Protein AF-A0A971MR96-F1 (afdb_monomer_lite)

pLDDT: mean 79.86, std 13.14, range [41.84, 95.0]

Foldseek 3Di:
DFPFPDDLVCLVVFWKWFDDPDTDTDTDPDDDPPTFMKTWKWWAAPVGDIWTKIWGAADPPPDGDIWMWTCDPNGTDTPDVVVCVRRTDDIAGQQCVVHPPVDDPVVRVVSNVVRVVRSVVPDD

Sequence (124 aa):
MKLYEITINDIKDKKRWRAVGNEDLELIEEIKQDDFVYHSAVAVTKKGDVYPGILTKSYSDGGEYGDYYVYYQGQWQQLTPKLKSLEIENFYFPDPQQFDFHLSEEEKEENARKFNENIVKINC

Structure (mmCIF, N/CA/C/O backbone):
data_AF-A0A971MR96-F1
#
_entry.id   AF-A0A971MR96-F1
#
loop_
_atom_site.group_PDB
_atom_site.id
_atom_site.type_symbol
_atom_site.label_atom_id
_atom_site.label_alt_id
_atom_site.label_comp_id
_atom_site.label_asym_id
_atom_site.label_entity_id
_atom_site.label_seq_id
_atom_site.pdbx_PDB_ins_code
_atom_site.Cartn_x
_atom_site.Cartn_y
_atom_site.Cartn_z
_atom_site.occupancy
_atom_site.B_iso_or_equiv
_atom_site.auth_seq_id
_atom_site.auth_comp_id
_atom_site.auth_asym_id
_atom_site.auth_atom_id
_atom_site.pdbx_PDB_model_num
ATOM 1 N N . MET A 1 1 ? -8.294 -6.112 -16.067 1.00 75.12 1 MET A N 1
ATOM 2 C CA . MET A 1 1 ? -8.825 -5.811 -14.720 1.00 75.12 1 MET A CA 1
ATOM 3 C C . MET A 1 1 ? -8.884 -4.289 -14.578 1.00 75.12 1 MET A C 1
ATOM 5 O O . MET A 1 1 ? -8.216 -3.576 -15.314 1.00 75.12 1 MET A O 1
ATOM 9 N N . LYS A 1 2 ? -9.734 -3.740 -13.729 1.00 82.94 2 LYS A N 1
ATOM 10 C CA . LYS A 1 2 ? -9.806 -2.303 -13.438 1.00 82.94 2 LYS A CA 1
ATOM 11 C C . LYS A 1 2 ? -9.412 -2.086 -11.984 1.00 82.94 2 LYS A C 1
ATOM 13 O O . LYS A 1 2 ? -9.551 -3.005 -11.181 1.00 82.94 2 LYS A O 1
ATOM 18 N N . LEU A 1 3 ? -8.968 -0.884 -11.618 1.00 81.06 3 LEU A N 1
ATOM 19 C CA . LEU A 1 3 ? -8.632 -0.573 -10.219 1.00 81.06 3 LEU A CA 1
ATOM 20 C C . LEU A 1 3 ? -9.767 -0.949 -9.247 1.00 81.06 3 LEU A C 1
ATOM 22 O O . LEU A 1 3 ? -9.518 -1.549 -8.205 1.00 81.06 3 LEU A O 1
ATOM 26 N N . TYR A 1 4 ? -11.020 -0.665 -9.619 1.00 83.25 4 TYR A N 1
ATOM 27 C CA . TYR A 1 4 ? -12.196 -0.984 -8.803 1.00 83.25 4 TYR A CA 1
ATOM 28 C C . TYR A 1 4 ? -12.476 -2.488 -8.648 1.00 83.25 4 TYR A C 1
ATOM 30 O O . TYR A 1 4 ? -13.282 -2.868 -7.802 1.00 83.25 4 TYR A O 1
ATOM 38 N N . GLU A 1 5 ? -11.835 -3.340 -9.449 1.00 86.31 5 GLU A N 1
ATOM 39 C CA . GLU A 1 5 ? -11.948 -4.799 -9.365 1.00 86.31 5 GLU A CA 1
ATOM 40 C C . GLU A 1 5 ? -10.898 -5.409 -8.427 1.00 86.31 5 GLU A C 1
ATOM 42 O O . GLU A 1 5 ? -10.990 -6.595 -8.114 1.00 86.31 5 GLU A O 1
ATOM 47 N N . ILE A 1 6 ? -9.914 -4.627 -7.961 1.00 87.69 6 ILE A N 1
ATOM 48 C CA . ILE A 1 6 ? -8.928 -5.109 -6.992 1.00 87.69 6 ILE A CA 1
ATOM 49 C C . ILE A 1 6 ? -9.604 -5.322 -5.646 1.00 87.69 6 ILE A C 1
ATOM 51 O O . ILE A 1 6 ? -10.184 -4.406 -5.053 1.00 87.69 6 ILE A O 1
ATOM 55 N N . T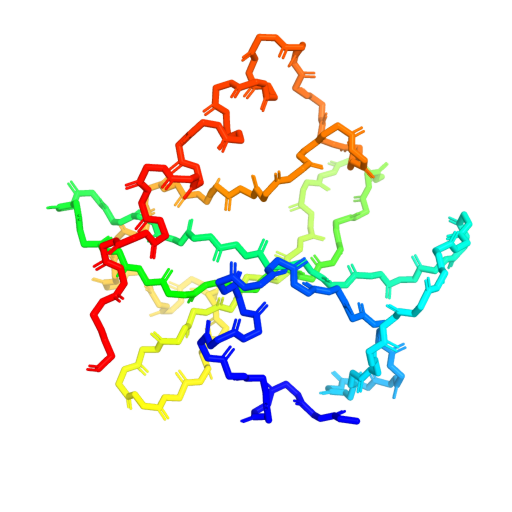HR A 1 7 ? -9.484 -6.547 -5.149 1.00 89.88 7 THR A N 1
ATOM 56 C CA . THR A 1 7 ? -10.056 -6.974 -3.881 1.00 89.88 7 THR A CA 1
ATOM 57 C C . THR A 1 7 ? -9.048 -6.849 -2.746 1.00 89.88 7 THR A C 1
ATOM 59 O O . THR A 1 7 ? -7.833 -6.841 -2.937 1.00 89.88 7 THR A O 1
ATOM 62 N N . ILE A 1 8 ? -9.557 -6.836 -1.515 1.00 88.31 8 ILE A N 1
ATOM 63 C CA . ILE A 1 8 ? -8.714 -6.873 -0.315 1.00 88.31 8 ILE A CA 1
ATOM 64 C C . ILE A 1 8 ? -7.873 -8.159 -0.264 1.00 88.31 8 ILE A C 1
ATOM 66 O O . ILE A 1 8 ? -6.737 -8.126 0.204 1.00 88.31 8 ILE A O 1
ATOM 70 N N . ASN A 1 9 ? -8.399 -9.286 -0.756 1.00 90.81 9 ASN A N 1
ATOM 71 C CA . ASN A 1 9 ? -7.641 -10.537 -0.797 1.00 90.81 9 ASN A CA 1
ATOM 72 C C . ASN A 1 9 ? -6.444 -10.430 -1.733 1.00 90.81 9 ASN A C 1
ATOM 74 O O . ASN A 1 9 ? -5.379 -10.923 -1.392 1.00 90.81 9 ASN A O 1
ATOM 78 N N . ASP A 1 10 ? -6.570 -9.710 -2.846 1.00 91.06 10 ASP A N 1
ATOM 79 C CA . ASP A 1 10 ? -5.427 -9.491 -3.723 1.00 91.06 10 ASP A CA 1
ATOM 80 C C . ASP A 1 10 ? -4.301 -8.706 -3.026 1.00 91.06 10 ASP A C 1
ATOM 82 O O . ASP A 1 10 ? -3.124 -8.999 -3.240 1.00 91.06 10 ASP A O 1
ATOM 86 N N . ILE A 1 11 ? -4.655 -7.766 -2.140 1.00 90.31 11 ILE A N 1
ATOM 87 C CA . ILE A 1 11 ? -3.697 -7.049 -1.282 1.00 90.31 11 ILE A CA 1
ATOM 88 C C . ILE A 1 11 ? -3.054 -8.008 -0.270 1.00 90.31 11 ILE A C 1
ATOM 90 O O . ILE A 1 11 ? -1.830 -8.012 -0.122 1.00 90.31 11 ILE A O 1
ATOM 94 N N . LYS A 1 12 ? -3.858 -8.852 0.399 1.00 89.56 12 LYS A N 1
ATOM 95 C CA . LYS A 1 12 ? -3.392 -9.883 1.355 1.00 89.56 12 LYS A CA 1
ATOM 96 C C . LYS A 1 12 ? -2.449 -10.895 0.704 1.00 89.56 12 LYS A C 1
ATOM 98 O O . LYS A 1 12 ? -1.436 -11.253 1.304 1.00 89.56 12 LYS A O 1
ATOM 103 N N . ASP A 1 13 ? -2.731 -11.255 -0.540 1.00 89.81 13 ASP A N 1
ATOM 104 C CA . ASP A 1 13 ? -1.930 -12.151 -1.374 1.00 89.81 13 ASP A CA 1
ATOM 105 C C . ASP A 1 13 ? -0.721 -11.449 -2.013 1.00 89.81 13 ASP A C 1
ATOM 107 O O . ASP A 1 13 ? 0.058 -12.086 -2.723 1.00 89.81 13 ASP A O 1
ATOM 111 N N . LYS A 1 14 ? -0.534 -10.145 -1.758 1.00 88.62 14 LYS A N 1
ATOM 112 C CA . LYS A 1 14 ? 0.589 -9.339 -2.259 1.00 88.62 14 LYS A CA 1
ATOM 113 C C . LYS A 1 14 ? 0.664 -9.325 -3.790 1.00 88.62 14 LYS A C 1
ATOM 115 O O . LYS A 1 14 ? 1.759 -9.281 -4.359 1.00 88.62 14 LYS A O 1
ATOM 120 N N . LYS A 1 15 ? -0.492 -9.361 -4.464 1.00 87.62 15 LYS A N 1
ATOM 121 C CA . LYS A 1 15 ? -0.558 -9.340 -5.929 1.00 87.62 15 LYS A CA 1
ATOM 122 C C . LYS A 1 15 ? -0.003 -8.028 -6.483 1.00 87.62 15 LYS A C 1
ATOM 124 O O . LYS A 1 15 ? 0.088 -7.005 -5.793 1.00 87.62 15 LYS A O 1
ATOM 129 N N . ARG A 1 16 ? 0.420 -8.102 -7.743 1.00 85.06 16 ARG A N 1
ATOM 130 C CA . ARG A 1 16 ? 1.019 -7.007 -8.508 1.00 85.06 16 ARG A CA 1
ATOM 131 C C . ARG A 1 16 ? 0.280 -6.853 -9.820 1.00 85.06 16 ARG A C 1
ATOM 133 O O . ARG A 1 16 ? -0.161 -7.846 -10.403 1.00 85.06 16 ARG A O 1
ATOM 140 N N . TRP A 1 17 ? 0.190 -5.617 -10.291 1.00 86.12 17 TRP A N 1
ATOM 141 C CA . TRP A 1 17 ? -0.568 -5.300 -11.494 1.00 86.12 17 TRP A CA 1
ATOM 142 C C . TRP A 1 17 ? 0.177 -4.349 -12.407 1.00 86.12 17 TRP A C 1
ATOM 144 O O . TRP A 1 17 ? 0.950 -3.522 -11.941 1.00 86.12 17 TRP A O 1
ATOM 154 N N . ARG A 1 18 ? -0.076 -4.434 -13.707 1.00 81.94 18 ARG A N 1
ATOM 155 C CA . ARG A 1 18 ? 0.485 -3.542 -14.728 1.00 81.94 18 ARG A CA 1
ATOM 156 C C . ARG A 1 18 ? -0.589 -2.572 -15.201 1.00 81.94 18 ARG A C 1
ATOM 158 O O . ARG A 1 18 ? -1.693 -3.043 -15.460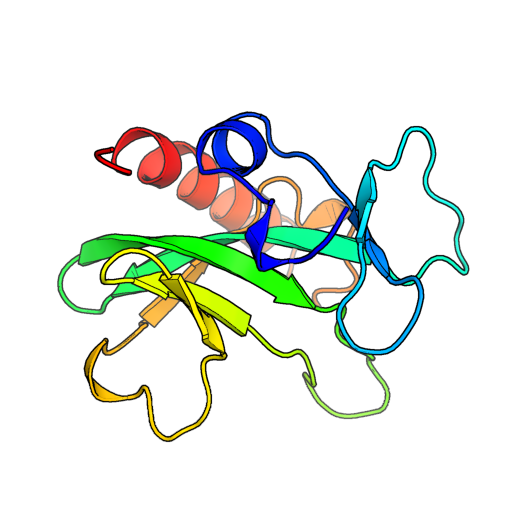 1.00 81.94 18 ARG A O 1
ATOM 165 N N . ALA A 1 19 ? -0.290 -1.279 -15.363 1.00 76.12 19 ALA A N 1
ATOM 166 C CA . ALA A 1 19 ? -1.242 -0.389 -16.046 1.00 76.12 19 ALA A CA 1
ATOM 167 C C . ALA A 1 19 ? -1.362 -0.704 -17.527 1.00 76.12 19 ALA A C 1
ATOM 169 O O . ALA A 1 19 ? -0.364 -0.937 -18.209 1.00 76.12 19 ALA A O 1
ATOM 170 N N . VAL A 1 20 ? -2.589 -0.586 -18.026 1.00 74.50 20 VAL A N 1
ATOM 171 C CA . VAL A 1 20 ? -2.923 -0.685 -19.444 1.00 74.50 20 VAL A CA 1
ATOM 172 C C . VAL A 1 20 ? -3.853 0.477 -19.833 1.00 74.50 20 VAL A C 1
ATOM 174 O O . VAL A 1 20 ? -5.028 0.294 -20.117 1.00 74.50 20 VAL A O 1
ATOM 177 N N . GLY A 1 21 ? -3.347 1.714 -19.820 1.00 68.62 21 GLY A N 1
ATOM 178 C CA . GLY A 1 21 ? -4.149 2.931 -20.047 1.00 68.62 21 GLY A CA 1
ATOM 179 C C . GLY A 1 21 ? -4.507 3.658 -18.745 1.00 68.62 21 GLY A C 1
ATOM 180 O O . GLY A 1 21 ? -3.902 3.396 -17.712 1.00 68.62 21 GLY A O 1
ATOM 181 N N . ASN A 1 22 ? -5.452 4.606 -18.788 1.00 58.88 22 ASN A N 1
ATOM 182 C CA . ASN A 1 22 ? -5.585 5.601 -17.711 1.00 58.88 22 ASN A CA 1
ATOM 183 C C . ASN A 1 22 ? -6.083 5.056 -16.354 1.00 58.88 22 ASN A C 1
ATOM 185 O O . ASN A 1 22 ? -5.794 5.691 -15.348 1.00 58.88 22 ASN A O 1
ATOM 189 N N . GLU A 1 23 ? -6.781 3.914 -16.284 1.00 70.44 23 GLU A N 1
ATOM 190 C CA . GLU A 1 23 ? -7.280 3.341 -15.007 1.00 70.44 23 GLU A CA 1
ATOM 191 C C . GLU A 1 23 ? -7.346 1.794 -14.995 1.00 70.44 23 GLU A C 1
ATOM 193 O O . GLU A 1 23 ? -7.901 1.175 -14.076 1.00 70.44 23 GLU A O 1
ATOM 198 N N . ASP A 1 24 ? -6.788 1.148 -16.021 1.00 73.75 24 ASP A N 1
ATOM 199 C CA . ASP A 1 24 ? -6.912 -0.296 -16.227 1.00 73.75 24 ASP A CA 1
ATOM 200 C C . ASP A 1 24 ? -5.653 -1.001 -15.759 1.00 73.75 24 ASP A C 1
ATOM 202 O O . ASP A 1 24 ? -4.543 -0.517 -15.965 1.00 73.75 24 ASP A O 1
ATOM 206 N N . LEU A 1 25 ? -5.839 -2.169 -15.158 1.00 79.12 25 LEU A N 1
ATOM 207 C CA . LEU A 1 25 ? -4.794 -2.980 -14.566 1.00 79.12 25 LEU A CA 1
ATOM 208 C C . LEU A 1 25 ? -4.859 -4.415 -15.096 1.00 79.12 25 LEU A C 1
ATOM 210 O O . LEU A 1 25 ? -5.930 -4.970 -15.312 1.00 79.12 25 LEU A O 1
ATOM 214 N N . GLU A 1 26 ? -3.727 -5.075 -15.265 1.00 83.81 26 GLU A N 1
ATOM 215 C CA . GLU A 1 26 ? -3.676 -6.518 -15.527 1.00 83.81 26 GLU A CA 1
ATOM 216 C C . GLU A 1 26 ? -2.798 -7.213 -14.498 1.00 83.81 26 GLU A C 1
ATOM 218 O O . GLU A 1 26 ? -1.780 -6.664 -14.082 1.00 83.81 26 GLU A O 1
ATOM 223 N N . LEU A 1 27 ? -3.204 -8.410 -14.062 1.00 85.94 27 LEU A N 1
ATOM 224 C CA . LEU A 1 27 ? -2.420 -9.206 -13.120 1.00 85.94 27 LEU A CA 1
ATOM 225 C C . LEU A 1 27 ? -1.093 -9.612 -13.772 1.00 85.94 27 LEU A C 1
ATOM 227 O O . LEU A 1 27 ? -1.066 -10.023 -14.932 1.00 85.94 27 LEU A O 1
ATOM 231 N N . ILE A 1 28 ? 0.002 -9.492 -13.025 1.00 81.75 28 ILE A N 1
ATOM 232 C CA . ILE A 1 28 ? 1.340 -9.793 -13.533 1.00 81.75 28 ILE A CA 1
ATOM 233 C C . ILE A 1 28 ? 1.755 -11.217 -13.159 1.00 81.75 28 ILE A C 1
ATOM 235 O O . ILE A 1 28 ? 1.750 -11.571 -11.982 1.00 81.75 28 ILE A O 1
ATOM 239 N N . GLU A 1 29 ? 2.197 -11.987 -14.156 1.00 81.00 29 GLU A N 1
ATOM 240 C CA . GLU A 1 29 ? 2.893 -13.268 -13.958 1.00 81.00 29 GLU A CA 1
ATOM 241 C C . GLU A 1 29 ? 4.429 -13.104 -13.938 1.00 81.00 29 GLU A C 1
ATOM 243 O O . GLU A 1 29 ? 5.105 -13.774 -13.163 1.00 81.00 29 GLU A O 1
ATOM 248 N N . GLU A 1 30 ? 4.981 -12.173 -14.730 1.00 80.44 30 GLU A N 1
ATOM 249 C CA . GLU A 1 30 ? 6.420 -11.871 -14.831 1.00 80.44 30 GLU A CA 1
ATOM 250 C C . GLU A 1 30 ? 6.655 -10.353 -14.961 1.00 80.44 30 GLU A C 1
ATOM 252 O O . GLU A 1 30 ? 5.941 -9.681 -15.709 1.00 80.44 30 GLU A O 1
ATOM 257 N N . ILE A 1 31 ? 7.657 -9.817 -14.249 1.00 71.12 31 ILE A N 1
ATOM 258 C CA . ILE A 1 31 ? 8.009 -8.384 -14.253 1.00 71.12 31 ILE A CA 1
ATOM 259 C C . ILE A 1 31 ? 9.200 -8.133 -15.169 1.00 71.12 31 ILE A C 1
ATOM 261 O O . ILE A 1 31 ? 10.265 -8.722 -14.980 1.00 71.12 31 ILE A O 1
ATOM 265 N N . LYS A 1 32 ? 9.045 -7.191 -16.099 1.00 75.38 32 LYS A N 1
ATOM 266 C CA . LYS A 1 32 ? 10.129 -6.680 -16.942 1.00 75.38 32 LYS A CA 1
ATOM 267 C C . LYS A 1 32 ? 10.618 -5.325 -16.440 1.00 75.38 32 LYS A C 1
ATOM 269 O O . LYS A 1 32 ? 9.901 -4.597 -15.756 1.00 75.38 32 LYS A O 1
ATOM 274 N N . GLN A 1 33 ? 11.854 -4.978 -16.790 1.00 68.31 33 GLN A N 1
ATOM 275 C CA . GLN A 1 33 ? 12.511 -3.742 -16.345 1.00 68.31 33 GLN A CA 1
ATOM 276 C C . GLN A 1 33 ? 11.745 -2.469 -16.763 1.00 68.31 33 GLN A C 1
ATOM 278 O O . GLN A 1 33 ? 11.762 -1.462 -16.057 1.00 68.31 33 GLN A O 1
ATOM 283 N N . ASP A 1 34 ? 11.053 -2.524 -17.894 1.00 69.12 34 ASP A N 1
ATOM 284 C CA . ASP A 1 34 ? 10.285 -1.454 -18.527 1.00 69.12 34 ASP A CA 1
ATOM 285 C C . ASP A 1 34 ? 8.793 -1.430 -18.134 1.00 69.12 34 ASP A C 1
ATOM 287 O O . ASP A 1 34 ? 8.066 -0.523 -18.539 1.00 69.12 34 ASP A O 1
ATOM 291 N N . ASP A 1 35 ? 8.325 -2.361 -17.294 1.00 68.12 35 ASP A N 1
ATOM 292 C CA . ASP A 1 35 ? 6.920 -2.416 -16.881 1.00 68.12 35 ASP A CA 1
ATOM 293 C C . ASP A 1 35 ? 6.555 -1.298 -15.886 1.00 68.12 35 ASP A C 1
ATOM 295 O O . ASP A 1 35 ? 7.231 -1.058 -14.877 1.00 68.12 35 ASP A O 1
ATOM 299 N N . PHE A 1 36 ? 5.425 -0.625 -16.128 1.00 73.62 36 PHE A N 1
ATOM 300 C CA . PHE A 1 36 ? 4.802 0.278 -15.159 1.00 73.62 36 PHE A CA 1
ATOM 301 C C . PHE A 1 36 ? 3.859 -0.514 -14.240 1.00 73.62 36 PHE A C 1
ATOM 303 O O . PHE A 1 36 ? 2.770 -0.927 -14.649 1.00 73.62 36 PHE A O 1
ATOM 310 N N . VAL A 1 37 ? 4.308 -0.758 -13.006 1.00 74.12 37 VAL A N 1
ATOM 311 C CA . VAL A 1 37 ? 3.694 -1.702 -12.060 1.00 74.12 37 VAL A CA 1
ATOM 312 C C . VAL A 1 37 ? 3.076 -0.978 -10.862 1.00 74.12 37 VAL A C 1
ATOM 314 O O . VAL A 1 37 ? 3.670 -0.080 -10.280 1.00 74.12 37 VAL A O 1
ATOM 317 N N . TYR A 1 38 ? 1.876 -1.389 -10.477 1.00 79.88 38 TYR A N 1
ATOM 318 C CA . TYR A 1 38 ? 1.163 -0.958 -9.282 1.00 79.88 38 TYR A CA 1
ATOM 319 C C . TYR A 1 38 ? 1.364 -1.996 -8.199 1.00 79.88 38 TYR A C 1
ATOM 321 O O . TYR A 1 38 ? 1.415 -3.206 -8.461 1.00 79.88 38 TYR A O 1
ATOM 329 N N . HIS A 1 39 ? 1.427 -1.520 -6.966 1.00 82.69 39 HIS A N 1
ATOM 330 C CA . HIS A 1 39 ? 1.824 -2.352 -5.851 1.00 82.69 39 HIS A CA 1
ATOM 331 C C . HIS A 1 39 ? 0.799 -2.319 -4.737 1.00 82.69 39 HIS A C 1
ATOM 333 O O . HIS A 1 39 ? 0.272 -1.264 -4.383 1.00 82.69 39 HIS A O 1
ATOM 339 N N . SER A 1 40 ? 0.569 -3.500 -4.166 1.00 89.44 40 SER A N 1
ATOM 340 C CA . SER A 1 40 ? -0.153 -3.649 -2.912 1.00 89.44 40 SER A CA 1
ATOM 341 C C . SER A 1 40 ? 0.545 -2.847 -1.816 1.00 89.44 40 SER A C 1
ATOM 343 O O . SER A 1 40 ? 1.772 -2.875 -1.701 1.00 89.44 40 SER A O 1
ATOM 345 N N .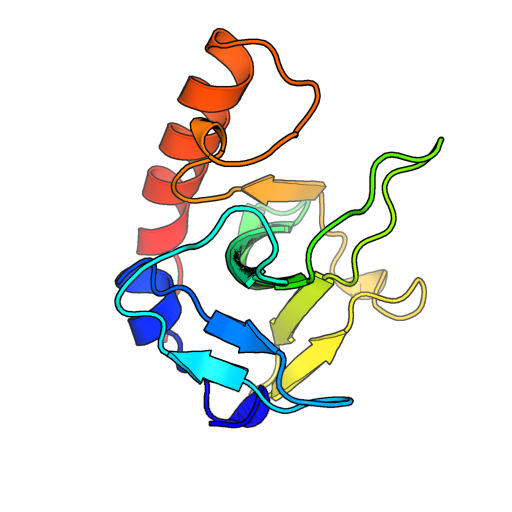 ALA A 1 41 ? -0.239 -2.167 -0.994 1.00 90.69 41 ALA A N 1
ATOM 346 C CA . ALA A 1 41 ? 0.236 -1.409 0.146 1.00 90.69 41 ALA A CA 1
ATOM 347 C C . ALA A 1 41 ? -0.727 -1.554 1.327 1.00 90.69 41 ALA A C 1
ATOM 349 O O . ALA A 1 41 ? -1.881 -1.966 1.184 1.00 90.69 41 ALA A O 1
ATOM 350 N N . VAL A 1 42 ? -0.250 -1.184 2.507 1.00 93.12 42 VAL A N 1
ATOM 351 C CA . VAL A 1 42 ? -1.081 -1.001 3.693 1.00 93.12 42 VAL A CA 1
ATOM 352 C C . VAL A 1 42 ? -0.896 0.426 4.177 1.00 93.12 42 VAL A C 1
ATOM 354 O O . VAL A 1 42 ? 0.224 0.840 4.474 1.00 93.12 42 VAL A O 1
ATOM 357 N N . ALA A 1 43 ? -1.998 1.168 4.239 1.00 92.06 43 ALA A N 1
ATOM 358 C CA . ALA A 1 43 ? -2.019 2.534 4.731 1.00 92.06 43 ALA A CA 1
ATOM 359 C C . ALA A 1 43 ? -2.334 2.531 6.227 1.00 92.06 43 ALA A C 1
ATOM 361 O O . ALA A 1 43 ? -3.314 1.912 6.649 1.00 92.06 43 ALA A O 1
ATOM 362 N N . VAL A 1 44 ? -1.525 3.228 7.020 1.00 92.56 44 VAL A N 1
ATOM 363 C CA . VAL A 1 44 ? -1.713 3.345 8.470 1.00 92.56 44 VAL A CA 1
ATOM 364 C C . VAL A 1 44 ? -1.919 4.808 8.835 1.00 92.56 44 VAL A C 1
ATOM 366 O O . VAL A 1 44 ? -1.130 5.670 8.444 1.00 92.56 44 VAL A O 1
ATOM 369 N N . THR A 1 45 ? -2.998 5.105 9.556 1.00 92.06 45 THR A N 1
ATOM 370 C CA . THR A 1 45 ? -3.301 6.463 10.032 1.00 92.06 45 THR A CA 1
ATOM 371 C C . THR A 1 45 ? -2.520 6.796 11.295 1.00 92.06 45 THR A C 1
ATOM 373 O O . THR A 1 45 ? -2.122 5.901 12.038 1.00 92.06 45 THR A O 1
ATOM 376 N N . LYS A 1 46 ? -2.411 8.088 11.625 1.00 90.56 46 LYS A N 1
ATOM 377 C CA . LYS A 1 46 ? -1.865 8.553 12.917 1.00 90.56 46 LYS A CA 1
ATOM 378 C C . LYS A 1 46 ? -2.586 7.976 14.141 1.00 90.56 46 LYS A C 1
ATOM 380 O O . LYS A 1 46 ? -2.048 7.992 15.243 1.00 90.56 46 LYS A O 1
ATOM 385 N N . LYS A 1 47 ? -3.831 7.516 13.972 1.00 91.44 47 LYS A N 1
ATOM 386 C CA . LYS A 1 47 ? -4.638 6.887 15.030 1.00 91.44 47 LYS A CA 1
ATOM 387 C C . LYS A 1 47 ? -4.443 5.369 15.098 1.00 91.44 47 LYS A C 1
ATOM 389 O O . LYS A 1 47 ? -4.987 4.737 15.997 1.00 91.44 47 LYS A O 1
ATOM 394 N N . GLY A 1 48 ? -3.660 4.797 14.183 1.00 90.62 48 GLY A N 1
ATOM 395 C CA . GLY A 1 48 ? -3.398 3.364 14.087 1.00 90.62 48 GLY A CA 1
ATOM 396 C C . GLY A 1 48 ? -4.446 2.580 13.295 1.00 90.62 48 GLY A C 1
ATOM 397 O O . GLY A 1 48 ? -4.388 1.351 13.296 1.00 90.62 48 GLY A O 1
ATOM 398 N N . ASP A 1 49 ? -5.381 3.255 12.618 1.00 92.19 49 ASP A N 1
ATOM 399 C CA . ASP A 1 49 ? -6.324 2.587 11.718 1.00 92.19 49 ASP A CA 1
ATOM 400 C C . ASP A 1 49 ? -5.586 2.089 10.477 1.00 92.19 49 ASP A C 1
ATOM 402 O O . ASP A 1 49 ? -4.676 2.752 9.972 1.00 92.19 49 ASP A O 1
ATOM 406 N N . VAL A 1 50 ? -5.999 0.928 9.973 1.00 93.00 50 VAL A N 1
ATOM 407 C CA . VAL A 1 50 ? -5.318 0.240 8.879 1.00 93.00 50 VAL A CA 1
ATOM 408 C C . VAL A 1 50 ? -6.262 0.066 7.703 1.00 93.00 50 VAL A C 1
ATOM 410 O O . VAL A 1 50 ? -7.341 -0.507 7.851 1.00 93.00 50 VAL A O 1
ATOM 413 N N . TYR A 1 51 ? -5.826 0.505 6.524 1.00 92.94 51 TYR A N 1
ATOM 414 C CA . TYR A 1 51 ? -6.599 0.398 5.294 1.00 92.94 51 TYR A CA 1
ATOM 415 C C . TYR A 1 51 ? -5.814 -0.310 4.181 1.00 92.94 51 TYR A C 1
ATOM 417 O O . TYR A 1 51 ? -4.594 -0.134 4.078 1.00 92.94 51 TYR A O 1
ATOM 425 N N . PRO A 1 52 ? -6.496 -1.079 3.309 1.00 93.12 52 PRO A N 1
ATOM 426 C CA . PRO A 1 52 ? -5.899 -1.570 2.072 1.00 93.12 52 PRO A CA 1
ATOM 427 C C . PRO A 1 52 ? -5.465 -0.392 1.200 1.00 93.12 52 PRO A C 1
ATOM 429 O O . PRO A 1 52 ? -6.232 0.557 1.019 1.00 93.12 52 PRO A O 1
ATOM 432 N N . GLY A 1 53 ? -4.254 -0.464 0.652 1.00 90.75 53 GLY A N 1
ATOM 433 C CA . GLY A 1 53 ? -3.683 0.572 -0.196 1.00 90.75 53 GLY A CA 1
ATOM 434 C C . GLY A 1 53 ? -3.158 0.027 -1.521 1.00 90.75 53 GLY A C 1
ATOM 435 O O . GLY A 1 53 ? -2.773 -1.135 -1.617 1.00 90.75 53 GLY A O 1
ATOM 436 N N . ILE A 1 54 ? -3.110 0.885 -2.534 1.00 88.44 54 ILE A N 1
ATOM 437 C CA . ILE A 1 54 ? -2.419 0.645 -3.803 1.00 88.44 54 ILE A CA 1
ATOM 438 C C . ILE A 1 54 ? -1.549 1.865 -4.088 1.00 88.44 54 ILE A C 1
ATOM 440 O O . ILE A 1 54 ? -2.014 2.994 -3.960 1.00 88.44 54 ILE A O 1
ATOM 444 N N . LEU A 1 55 ? -0.302 1.646 -4.486 1.00 82.56 55 LEU A N 1
ATOM 445 C CA . LEU A 1 55 ? 0.574 2.695 -5.002 1.00 82.56 55 LEU A CA 1
ATOM 446 C C . LEU A 1 55 ? 0.718 2.547 -6.514 1.00 82.56 55 LEU A C 1
ATOM 448 O O . LEU A 1 55 ? 1.002 1.452 -7.009 1.00 82.56 55 LEU A O 1
ATOM 452 N N . THR A 1 56 ? 0.574 3.653 -7.236 1.00 73.94 56 THR A N 1
ATOM 453 C CA . THR A 1 56 ? 0.979 3.761 -8.640 1.00 73.94 56 THR A CA 1
ATOM 454 C C . THR A 1 56 ? 2.471 4.080 -8.696 1.00 73.94 56 THR A C 1
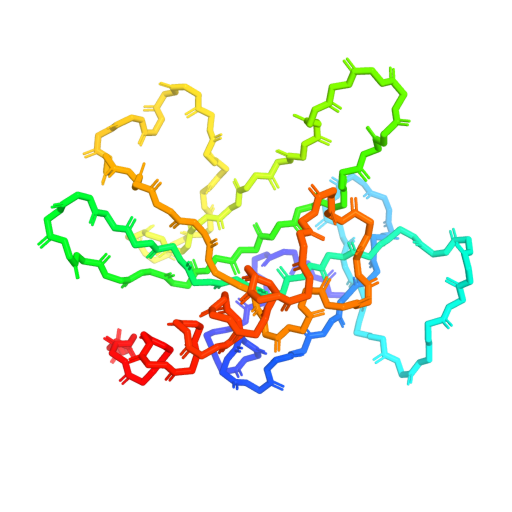ATOM 456 O O . THR A 1 56 ? 2.916 4.964 -7.964 1.00 73.94 56 THR A O 1
ATOM 459 N N . LYS A 1 57 ? 3.243 3.384 -9.536 1.00 68.62 57 LYS A N 1
ATOM 460 C CA . LYS A 1 57 ? 4.709 3.514 -9.617 1.00 68.62 57 LYS A CA 1
ATOM 461 C C . LYS A 1 57 ? 5.188 4.975 -9.581 1.00 68.62 57 LYS A C 1
ATOM 463 O O . LYS A 1 57 ? 4.673 5.819 -10.311 1.00 68.62 57 LYS A O 1
ATOM 468 N N . SER A 1 58 ? 6.200 5.215 -8.746 1.00 56.53 58 SER A N 1
ATOM 469 C CA . SER A 1 58 ? 6.936 6.476 -8.634 1.00 56.53 58 SER A CA 1
ATOM 470 C C . SER A 1 58 ? 8.045 6.551 -9.688 1.00 56.53 58 SER A C 1
ATOM 472 O O . SER A 1 58 ? 8.701 5.541 -9.950 1.00 56.53 58 SER A O 1
ATOM 474 N N . TYR A 1 59 ? 8.265 7.727 -10.280 1.00 53.34 59 TYR A N 1
ATOM 475 C CA . TYR A 1 59 ? 9.433 8.004 -11.126 1.00 53.34 59 TYR A CA 1
ATOM 476 C C . TYR A 1 59 ? 10.429 8.889 -10.373 1.00 53.34 59 TYR A C 1
ATOM 478 O O . TYR A 1 59 ? 10.081 9.986 -9.942 1.00 53.34 59 TYR A O 1
ATOM 486 N N . SER A 1 60 ? 11.675 8.435 -10.259 1.00 43.25 60 SER A N 1
ATOM 487 C CA . SER A 1 60 ? 12.790 9.164 -9.654 1.00 43.25 60 SER A CA 1
ATOM 488 C C . SER A 1 60 ? 13.527 10.032 -10.687 1.00 43.25 60 SER A C 1
ATOM 490 O O . SER A 1 60 ? 14.672 9.772 -11.020 1.00 43.25 60 SER A O 1
ATOM 492 N N . ASP A 1 61 ? 12.895 11.115 -11.152 1.00 41.84 61 ASP A N 1
ATOM 493 C CA . ASP A 1 61 ? 13.601 12.239 -11.806 1.00 41.84 61 ASP A CA 1
ATOM 494 C C . ASP A 1 61 ? 13.436 13.528 -10.972 1.00 41.84 61 ASP A C 1
ATOM 496 O O . ASP A 1 61 ? 12.995 14.576 -11.443 1.00 41.84 61 ASP A O 1
ATOM 500 N N . GLY A 1 62 ? 13.780 13.445 -9.679 1.00 44.22 62 GLY A N 1
ATOM 501 C CA . GLY A 1 62 ? 13.860 14.608 -8.780 1.00 44.22 62 GLY A CA 1
ATOM 502 C C . GLY A 1 62 ? 12.681 14.832 -7.823 1.00 44.22 62 GLY A C 1
ATOM 503 O O . GLY A 1 62 ? 12.619 15.889 -7.195 1.00 44.22 62 GLY A O 1
ATOM 504 N N . GLY A 1 63 ? 11.775 13.863 -7.660 1.00 44.66 63 GLY A N 1
ATOM 505 C CA . GLY A 1 63 ? 10.740 13.887 -6.619 1.00 44.66 63 GLY A CA 1
ATOM 506 C C . GLY A 1 63 ? 9.919 12.597 -6.562 1.00 44.66 63 GLY A C 1
ATOM 507 O O . GLY A 1 63 ? 9.778 11.912 -7.568 1.00 44.66 63 GLY A O 1
ATOM 508 N N . GLU A 1 64 ? 9.380 12.259 -5.387 1.00 46.25 64 GLU A N 1
ATOM 509 C CA . GLU A 1 64 ? 8.454 11.132 -5.208 1.00 46.25 64 GLU A CA 1
ATOM 510 C C . GLU A 1 64 ? 7.081 11.480 -5.814 1.00 46.25 64 GLU A C 1
ATOM 512 O O . GLU A 1 64 ? 6.262 12.147 -5.180 1.00 46.25 64 GLU A O 1
ATOM 517 N N . TYR A 1 65 ? 6.822 11.052 -7.051 1.00 54.00 65 TYR A N 1
ATOM 518 C CA . TYR A 1 65 ? 5.533 11.246 -7.723 1.00 54.00 65 TYR A CA 1
ATOM 519 C C . TYR A 1 65 ? 4.854 9.900 -7.957 1.00 54.00 65 TYR A C 1
ATOM 521 O O . TYR A 1 65 ? 5.103 9.246 -8.963 1.00 54.00 65 TYR A O 1
ATOM 529 N N . GLY A 1 66 ? 3.975 9.505 -7.039 1.00 66.00 66 GLY A N 1
ATOM 530 C CA . GLY A 1 66 ? 3.064 8.376 -7.211 1.00 66.00 66 GLY A CA 1
ATOM 531 C C . GLY A 1 66 ? 1.701 8.704 -6.613 1.00 66.00 66 GLY A C 1
ATOM 532 O O . GLY A 1 66 ? 1.614 9.343 -5.564 1.00 66.00 66 GLY A O 1
ATOM 533 N N . ASP A 1 67 ? 0.634 8.279 -7.279 1.00 76.88 67 ASP A N 1
ATOM 534 C CA . ASP A 1 67 ? -0.704 8.310 -6.718 1.00 76.88 67 ASP A CA 1
ATOM 535 C C . ASP A 1 67 ? -0.880 7.144 -5.746 1.00 76.88 67 ASP A C 1
ATOM 537 O O . ASP A 1 67 ? -0.573 5.985 -6.030 1.00 76.88 67 ASP A O 1
ATOM 541 N N . TYR A 1 68 ? -1.406 7.452 -4.571 1.00 83.75 68 TYR A N 1
ATOM 542 C CA . TYR A 1 68 ? -1.773 6.450 -3.584 1.00 83.75 68 TYR A CA 1
ATOM 543 C C . TYR A 1 68 ? -3.284 6.301 -3.614 1.00 83.75 68 TYR A C 1
ATOM 545 O O . TYR A 1 68 ? -4.001 7.292 -3.683 1.00 83.75 68 TYR A O 1
ATOM 553 N N . TYR A 1 69 ? -3.786 5.081 -3.532 1.00 87.88 69 TYR A N 1
ATOM 554 C CA . TYR A 1 69 ? -5.207 4.789 -3.423 1.00 87.88 69 TYR A CA 1
ATOM 555 C C . TYR A 1 69 ? -5.448 4.013 -2.143 1.00 87.88 69 TYR A C 1
ATOM 557 O O . TYR A 1 69 ? -4.672 3.126 -1.802 1.00 87.88 69 TYR A O 1
ATOM 565 N N . VAL A 1 70 ? -6.523 4.338 -1.435 1.00 90.75 70 VAL A N 1
ATOM 566 C CA . VAL A 1 70 ? -6.936 3.638 -0.218 1.00 90.75 70 VAL A CA 1
ATOM 567 C C . VAL A 1 70 ? -8.366 3.162 -0.379 1.00 90.75 70 VAL A C 1
ATOM 569 O O . VAL A 1 70 ? -9.224 3.910 -0.853 1.00 90.75 70 VAL A O 1
ATOM 572 N N . TYR A 1 71 ? -8.632 1.921 0.017 1.00 90.81 71 TYR A N 1
ATOM 573 C CA . TYR A 1 71 ? -9.990 1.403 0.058 1.00 90.81 71 TYR A CA 1
ATOM 574 C C . TYR A 1 71 ? -10.687 1.907 1.324 1.00 90.81 71 TYR A C 1
ATOM 576 O O . TYR A 1 71 ? -10.396 1.464 2.436 1.00 90.81 71 TYR A O 1
ATOM 584 N N . TYR A 1 72 ? -11.599 2.861 1.155 1.00 87.19 72 TYR A N 1
ATOM 585 C CA . TYR A 1 72 ? -12.296 3.538 2.245 1.00 87.19 72 TYR A CA 1
ATOM 586 C C . TYR A 1 72 ? -13.769 3.746 1.891 1.00 87.19 72 TYR A C 1
ATOM 588 O O . TYR A 1 72 ? -14.096 4.200 0.794 1.00 87.19 72 TYR A O 1
ATOM 596 N N . GLN A 1 73 ? -14.664 3.422 2.833 1.00 86.69 73 GLN A N 1
ATOM 597 C CA . GLN A 1 73 ? -16.124 3.515 2.658 1.00 86.69 73 GLN A CA 1
ATOM 598 C C . GLN A 1 73 ? -16.649 2.736 1.435 1.00 86.69 73 GLN A C 1
ATOM 600 O O . GLN A 1 73 ? -17.552 3.189 0.739 1.00 86.69 73 GLN A O 1
ATOM 605 N N . GLY A 1 74 ? -16.081 1.554 1.177 1.00 86.12 74 GLY A N 1
ATOM 606 C CA . GLY A 1 74 ? -16.544 0.652 0.115 1.00 86.12 74 GLY A CA 1
ATOM 607 C C . GLY A 1 74 ? -16.057 0.996 -1.295 1.00 86.12 74 GLY A C 1
ATOM 608 O O . GLY A 1 74 ? -16.566 0.432 -2.257 1.00 86.12 74 GLY A O 1
ATOM 609 N N . GLN A 1 75 ? -15.096 1.910 -1.436 1.00 87.50 75 GLN A N 1
ATOM 610 C CA . GLN A 1 75 ? -14.539 2.295 -2.733 1.00 87.50 75 GLN A CA 1
ATOM 611 C C . GLN A 1 75 ? -13.051 2.634 -2.634 1.00 87.50 75 GLN A C 1
ATOM 613 O O . GLN A 1 75 ? -12.564 3.075 -1.591 1.00 87.50 75 GLN A O 1
ATOM 618 N N . TRP A 1 76 ? -12.335 2.459 -3.743 1.00 87.19 76 TRP A N 1
ATOM 619 C CA . TRP A 1 76 ? -10.968 2.948 -3.892 1.00 87.19 76 TRP A CA 1
ATOM 620 C C . TRP A 1 76 ? -10.978 4.464 -4.072 1.00 87.19 76 TRP A C 1
ATOM 622 O O . TRP A 1 76 ? -11.667 4.984 -4.947 1.00 87.19 76 TRP A O 1
ATOM 632 N N . GLN A 1 77 ? -10.214 5.173 -3.246 1.00 86.44 77 GLN A N 1
ATOM 633 C CA . GLN A 1 77 ? -10.106 6.627 -3.307 1.00 86.44 77 GLN A CA 1
ATOM 634 C C . GLN A 1 77 ? -8.649 7.049 -3.445 1.00 86.44 77 GLN A C 1
ATOM 636 O O . GLN A 1 77 ? -7.806 6.636 -2.650 1.00 86.44 77 GLN A O 1
ATOM 641 N N . GLN A 1 78 ? -8.364 7.897 -4.433 1.00 85.00 78 GLN A N 1
ATOM 642 C CA . GLN A 1 78 ? -7.043 8.485 -4.625 1.00 85.00 78 GLN A CA 1
ATOM 643 C C . GLN A 1 78 ? -6.737 9.466 -3.491 1.00 85.00 78 GLN A C 1
ATOM 645 O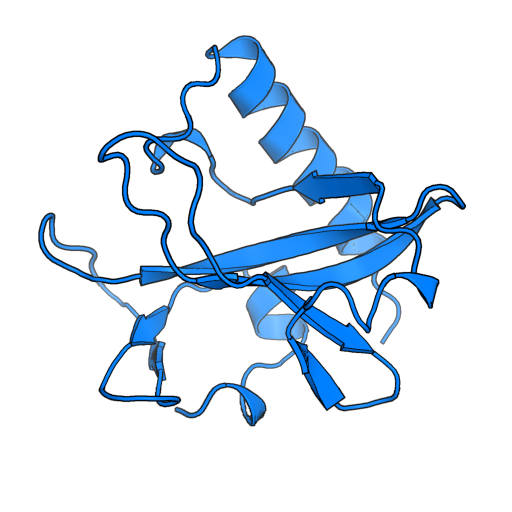 O . GLN A 1 78 ? -7.450 10.455 -3.298 1.00 85.00 78 GLN A O 1
ATOM 650 N N . LEU A 1 79 ? -5.643 9.241 -2.777 1.00 77.19 79 LEU A N 1
ATOM 651 C CA . LEU A 1 79 ? -5.073 10.154 -1.799 1.00 77.19 79 LEU A CA 1
ATOM 652 C C . LEU A 1 79 ? -4.505 11.388 -2.482 1.00 77.19 79 LEU A C 1
ATOM 654 O O . LEU A 1 79 ? -3.311 11.560 -2.698 1.00 77.19 79 LEU A O 1
ATOM 658 N N . THR A 1 80 ? -5.417 12.295 -2.775 1.00 65.94 80 THR A N 1
ATOM 659 C CA . THR A 1 80 ? -5.114 13.685 -3.073 1.00 65.94 80 THR A CA 1
ATOM 660 C C . THR A 1 80 ? -5.032 14.474 -1.760 1.00 65.94 80 THR A C 1
ATOM 662 O O . THR A 1 80 ? -5.535 14.020 -0.725 1.00 65.94 80 THR A O 1
ATOM 665 N N . PRO A 1 81 ? -4.521 15.719 -1.765 1.00 57.34 81 PRO A N 1
ATOM 666 C CA . PRO A 1 81 ? -4.594 16.612 -0.604 1.00 57.34 81 PRO A CA 1
ATOM 667 C C . PRO A 1 81 ? -6.011 16.813 -0.025 1.00 57.34 81 PRO A C 1
ATOM 669 O O . PRO A 1 81 ? -6.143 17.340 1.079 1.00 57.34 81 PRO A O 1
ATOM 672 N N . LYS A 1 82 ? -7.069 16.406 -0.745 1.00 49.59 82 LYS A N 1
ATOM 673 C CA . LYS A 1 82 ? -8.468 16.437 -0.295 1.00 49.59 82 LYS A CA 1
ATOM 674 C C . LYS A 1 82 ? -8.843 15.280 0.646 1.00 49.59 82 LYS A C 1
ATOM 676 O O . LYS A 1 82 ? -9.759 15.457 1.439 1.00 49.59 82 LYS A O 1
ATOM 681 N N . LEU A 1 83 ? -8.123 14.151 0.635 1.00 62.19 83 LEU A N 1
ATOM 682 C CA . LEU A 1 83 ? -8.336 13.009 1.550 1.00 62.19 83 LEU A CA 1
ATOM 683 C C . LEU A 1 83 ? -7.556 13.117 2.878 1.00 62.19 83 LEU A C 1
ATOM 685 O O . LEU A 1 83 ? -7.454 12.150 3.633 1.00 62.19 83 LEU A O 1
ATOM 689 N N . LYS A 1 84 ? -7.058 14.317 3.215 1.00 62.72 84 LYS A N 1
ATOM 690 C CA . LYS A 1 84 ? -6.367 14.625 4.484 1.00 62.72 84 LYS A CA 1
ATOM 691 C C . LYS A 1 84 ? -7.135 14.217 5.750 1.00 62.72 84 LYS A C 1
ATOM 693 O O . LYS A 1 84 ? -6.503 14.077 6.791 1.00 62.72 84 LYS A O 1
ATOM 698 N N . SER A 1 85 ? -8.455 14.019 5.684 1.00 73.69 85 SER A N 1
ATOM 699 C CA . SER A 1 85 ? -9.276 13.582 6.824 1.00 73.69 85 SER A CA 1
ATOM 700 C C . SER A 1 85 ? -8.877 12.220 7.392 1.00 73.69 85 SER A C 1
ATOM 702 O O . SER A 1 85 ? -9.126 11.976 8.569 1.00 73.69 85 SER A O 1
ATOM 704 N N . LEU A 1 86 ? -8.265 11.344 6.588 1.00 80.06 86 LEU A N 1
ATOM 705 C CA . LEU A 1 86 ? -7.793 10.046 7.070 1.00 80.06 86 LEU A CA 1
ATOM 706 C C . LEU A 1 86 ? -6.494 10.143 7.876 1.00 80.06 86 LEU A C 1
ATOM 708 O O . LEU A 1 86 ? -6.157 9.191 8.568 1.00 80.06 86 LEU A O 1
ATOM 712 N N . GLU A 1 87 ? -5.774 11.269 7.803 1.00 87.00 87 GLU A N 1
ATOM 713 C CA . GLU A 1 87 ? -4.502 11.475 8.508 1.00 87.00 87 GLU A CA 1
ATOM 714 C C . GLU A 1 87 ? -3.534 10.289 8.344 1.00 87.00 87 GLU A C 1
ATOM 716 O O . GLU A 1 87 ? -2.990 9.778 9.324 1.00 87.00 87 GLU A O 1
ATOM 721 N N . ILE A 1 88 ? -3.353 9.820 7.103 1.00 86.12 88 ILE A N 1
ATOM 722 C CA . ILE A 1 88 ? -2.418 8.732 6.798 1.00 86.12 88 ILE A CA 1
ATOM 723 C C . ILE A 1 88 ? -1.010 9.163 7.211 1.00 86.12 88 ILE A C 1
ATOM 725 O O . ILE A 1 88 ? -0.529 10.217 6.795 1.00 86.12 88 ILE A O 1
ATOM 729 N N . GLU A 1 89 ? -0.394 8.365 8.075 1.00 87.25 89 GLU A N 1
ATOM 730 C CA . GLU A 1 89 ? 0.953 8.584 8.586 1.00 87.25 89 GLU A CA 1
ATOM 731 C C . GLU A 1 89 ? 1.976 7.884 7.699 1.00 87.25 89 GLU A C 1
ATOM 733 O O . GLU A 1 89 ? 2.969 8.498 7.325 1.00 87.25 89 GLU A O 1
ATOM 738 N N . ASN A 1 90 ? 1.716 6.621 7.342 1.00 88.19 90 ASN A N 1
ATOM 739 C CA . ASN A 1 90 ? 2.662 5.789 6.607 1.00 88.19 90 ASN A CA 1
ATOM 740 C C . ASN A 1 90 ? 1.986 4.840 5.615 1.00 88.19 90 ASN A C 1
ATOM 742 O O . ASN A 1 90 ? 0.854 4.387 5.816 1.00 88.19 90 ASN A O 1
ATOM 746 N N . PHE A 1 91 ? 2.757 4.489 4.585 1.00 88.69 91 PHE A N 1
ATOM 747 C CA . PHE A 1 91 ? 2.503 3.373 3.683 1.00 88.69 91 PHE A CA 1
ATOM 748 C C . PHE A 1 91 ? 3.572 2.306 3.862 1.00 88.69 91 PHE A C 1
ATOM 750 O O . PHE A 1 91 ? 4.768 2.587 3.801 1.00 88.69 91 PHE A O 1
ATOM 757 N N . TYR A 1 92 ? 3.126 1.069 4.034 1.00 90.06 92 TYR A N 1
ATOM 758 C CA . TYR A 1 92 ? 3.999 -0.096 4.033 1.00 90.06 92 TYR A CA 1
ATOM 759 C C . TYR A 1 92 ? 3.734 -0.938 2.792 1.00 90.06 92 TYR A C 1
ATOM 761 O O . TYR A 1 92 ? 2.600 -0.999 2.311 1.00 90.06 92 TYR A O 1
ATOM 769 N N . PHE A 1 93 ? 4.768 -1.606 2.296 1.00 88.06 93 PHE A N 1
ATOM 770 C CA . PHE A 1 93 ? 4.767 -2.377 1.060 1.00 88.06 93 PHE A CA 1
ATOM 771 C C . PHE A 1 93 ? 5.299 -3.790 1.322 1.00 88.06 93 PHE A C 1
ATOM 773 O O . PHE A 1 93 ? 6.136 -3.989 2.201 1.00 88.06 93 PHE A O 1
ATOM 780 N N . PRO A 1 94 ? 4.833 -4.801 0.574 1.00 86.94 94 PRO A N 1
ATOM 781 C CA . PRO A 1 94 ? 5.187 -6.189 0.844 1.00 86.94 94 PRO A CA 1
ATOM 782 C C . PRO A 1 94 ? 6.644 -6.535 0.530 1.00 86.94 94 PRO A C 1
ATOM 784 O O . PRO A 1 94 ? 7.142 -7.515 1.077 1.00 86.94 94 PRO A O 1
ATOM 787 N N . ASP A 1 95 ? 7.287 -5.800 -0.381 1.00 78.62 95 ASP A N 1
ATOM 788 C CA . ASP A 1 95 ? 8.609 -6.148 -0.914 1.00 78.62 95 ASP A CA 1
ATOM 789 C C . ASP A 1 95 ? 9.403 -4.921 -1.408 1.00 78.62 95 ASP A C 1
ATOM 791 O O . ASP A 1 95 ? 9.727 -4.841 -2.590 1.00 78.62 95 ASP A O 1
ATOM 795 N N . PRO A 1 96 ? 9.699 -3.934 -0.542 1.00 69.12 96 PRO A N 1
ATOM 796 C CA . PRO A 1 96 ? 10.351 -2.669 -0.905 1.00 69.12 96 PRO A CA 1
ATOM 797 C C . PRO A 1 96 ? 11.750 -2.826 -1.533 1.00 69.12 96 PRO A C 1
ATOM 799 O O . PRO A 1 96 ? 12.262 -1.863 -2.091 1.00 69.12 96 PRO A O 1
ATOM 802 N N . GLN A 1 97 ? 12.363 -4.018 -1.496 1.00 63.59 97 GLN A N 1
ATOM 803 C CA . GLN A 1 97 ? 13.640 -4.305 -2.165 1.00 63.59 97 GLN A CA 1
ATOM 804 C C . GLN A 1 97 ? 13.541 -4.273 -3.690 1.00 63.59 97 GLN A C 1
ATOM 806 O O . GLN A 1 97 ? 14.513 -3.938 -4.362 1.00 63.59 97 GLN A O 1
ATOM 811 N N . GLN A 1 98 ? 12.373 -4.603 -4.242 1.00 62.16 98 GLN A N 1
ATOM 812 C CA . GLN A 1 98 ? 12.141 -4.600 -5.690 1.00 62.16 98 GLN A CA 1
ATOM 813 C C . GLN A 1 98 ? 11.745 -3.225 -6.236 1.00 62.16 98 GLN A C 1
ATOM 815 O O . GLN A 1 98 ? 11.397 -3.089 -7.408 1.00 62.16 98 GLN A O 1
ATOM 820 N N . PHE A 1 99 ? 11.790 -2.209 -5.381 1.00 64.69 99 PHE A N 1
ATOM 821 C CA . PHE A 1 99 ? 11.426 -0.846 -5.696 1.00 64.69 99 PHE A CA 1
ATOM 822 C C . PHE A 1 99 ? 12.654 0.042 -5.536 1.00 64.69 99 PHE A C 1
ATOM 824 O O . PHE A 1 99 ? 13.438 -0.128 -4.602 1.00 64.69 99 PHE A O 1
ATOM 831 N N . ASP A 1 100 ? 12.776 1.047 -6.397 1.00 58.34 100 ASP A N 1
ATOM 832 C CA . ASP A 1 100 ? 13.725 2.146 -6.210 1.00 58.34 100 ASP A CA 1
ATOM 833 C C . ASP A 1 100 ? 13.186 3.142 -5.168 1.00 58.34 100 ASP A C 1
ATOM 835 O O . ASP A 1 100 ? 12.999 4.328 -5.424 1.00 58.34 100 ASP A O 1
ATOM 839 N N . PHE A 1 101 ? 12.843 2.637 -3.982 1.00 63.62 101 PHE A N 1
ATOM 840 C CA . PHE A 1 101 ? 12.720 3.494 -2.817 1.00 63.62 101 PHE A CA 1
ATOM 841 C C . PHE A 1 101 ? 14.153 3.748 -2.359 1.00 63.62 101 PHE A C 1
ATOM 843 O O . PHE A 1 101 ? 14.878 2.791 -2.083 1.00 63.62 101 PHE A O 1
ATOM 850 N N . HIS A 1 102 ? 14.584 5.006 -2.287 1.00 69.62 102 HIS A N 1
ATOM 851 C CA . HIS A 1 102 ? 15.895 5.402 -1.759 1.00 69.62 102 HIS A CA 1
ATOM 852 C C . HIS A 1 102 ? 16.001 5.157 -0.236 1.00 69.62 102 HIS A C 1
ATOM 854 O O . HIS A 1 102 ? 16.331 6.053 0.533 1.00 69.62 102 HIS A O 1
ATOM 860 N N . LEU A 1 103 ? 15.679 3.942 0.200 1.00 72.94 103 LEU A N 1
ATOM 861 C CA . LEU A 1 103 ? 15.706 3.448 1.563 1.00 72.94 103 LEU A CA 1
ATOM 862 C C . LEU A 1 103 ? 16.961 2.603 1.757 1.00 72.94 103 LEU A C 1
ATOM 864 O O . LEU A 1 103 ? 17.402 1.883 0.853 1.00 72.94 103 LEU A O 1
ATOM 868 N N . SER A 1 104 ? 17.513 2.652 2.960 1.00 85.94 104 SER A N 1
ATOM 869 C CA . SER A 1 104 ? 18.510 1.686 3.411 1.00 85.94 104 SER A CA 1
ATOM 870 C C . SER A 1 104 ? 17.921 0.269 3.485 1.00 85.94 104 SER A C 1
ATOM 872 O O . SER A 1 104 ? 16.705 0.081 3.537 1.00 85.94 104 SER A O 1
ATOM 874 N N . GLU A 1 105 ? 18.779 -0.754 3.513 1.00 85.38 105 GLU A N 1
ATOM 875 C CA . GLU A 1 105 ? 18.320 -2.143 3.673 1.00 85.38 105 GLU A CA 1
ATOM 876 C C . GLU A 1 105 ? 17.552 -2.360 4.989 1.00 85.38 105 GLU A C 1
ATOM 878 O O . GLU A 1 105 ? 16.533 -3.044 4.990 1.00 85.38 105 GLU A O 1
ATOM 883 N N . GLU A 1 106 ? 17.962 -1.702 6.079 1.00 88.44 106 GLU A N 1
ATOM 884 C CA . GLU A 1 106 ? 17.258 -1.760 7.370 1.00 88.44 106 GLU A CA 1
ATOM 885 C C . GLU A 1 106 ? 15.831 -1.198 7.266 1.00 88.44 106 GLU A C 1
ATOM 887 O O . GLU A 1 106 ? 14.870 -1.813 7.729 1.00 88.44 106 GLU A O 1
ATOM 892 N N . GLU A 1 107 ? 15.662 -0.058 6.593 1.00 86.56 107 GLU A N 1
ATOM 893 C CA . GLU A 1 107 ? 14.346 0.551 6.374 1.00 86.56 107 GLU A CA 1
ATOM 894 C C . GLU A 1 107 ? 13.452 -0.310 5.474 1.00 86.56 107 GLU A C 1
ATOM 896 O O . GLU A 1 107 ? 12.238 -0.377 5.687 1.00 86.56 107 GLU A O 1
ATOM 901 N N . LYS A 1 108 ? 14.032 -1.000 4.487 1.00 84.88 108 LYS A N 1
ATOM 902 C CA . LYS A 1 108 ? 13.301 -1.940 3.624 1.00 84.88 108 LYS A CA 1
ATOM 903 C C . LYS A 1 108 ? 12.803 -3.150 4.413 1.00 84.88 108 LYS A C 1
ATOM 905 O O . LYS A 1 108 ? 11.635 -3.522 4.278 1.00 84.88 108 LYS A O 1
ATOM 910 N N . GLU A 1 109 ? 13.650 -3.747 5.247 1.00 89.94 109 GLU A N 1
ATOM 911 C CA . GLU A 1 109 ? 13.265 -4.869 6.112 1.00 89.94 109 GLU A CA 1
ATOM 912 C C . GLU A 1 109 ? 12.169 -4.461 7.101 1.00 89.94 109 GLU A C 1
ATOM 914 O O . GLU A 1 109 ? 11.155 -5.156 7.239 1.00 89.94 109 GLU A O 1
ATOM 919 N N . GLU A 1 110 ? 12.325 -3.300 7.737 1.00 91.56 110 GLU A N 1
ATOM 920 C CA . GLU A 1 110 ? 11.334 -2.761 8.663 1.00 91.56 110 GLU A CA 1
ATOM 921 C C . GLU A 1 110 ? 10.002 -2.471 7.961 1.00 91.56 110 GLU A C 1
ATOM 923 O O . GLU A 1 110 ? 8.939 -2.817 8.482 1.00 91.56 110 GLU A O 1
ATOM 928 N N . ASN A 1 111 ? 10.027 -1.904 6.754 1.00 91.25 111 ASN A N 1
ATOM 929 C CA . ASN A 1 111 ? 8.823 -1.651 5.967 1.00 91.25 111 ASN A CA 1
ATOM 930 C C . ASN A 1 111 ? 8.084 -2.959 5.624 1.00 91.25 111 ASN A C 1
ATOM 932 O O . ASN A 1 111 ? 6.882 -3.068 5.892 1.00 91.25 111 ASN A O 1
ATOM 936 N N . ALA A 1 112 ? 8.796 -3.982 5.139 1.00 90.31 112 ALA A N 1
ATOM 937 C CA . ALA A 1 112 ? 8.208 -5.293 4.859 1.00 90.31 112 ALA A CA 1
ATOM 938 C C . ALA A 1 112 ? 7.625 -5.941 6.128 1.00 90.31 112 ALA A C 1
ATOM 940 O O . ALA A 1 112 ? 6.536 -6.530 6.106 1.00 90.31 112 ALA A O 1
ATOM 941 N N . ARG A 1 113 ? 8.314 -5.806 7.268 1.00 93.19 113 ARG A N 1
ATOM 942 C CA . ARG A 1 113 ? 7.830 -6.273 8.574 1.00 93.19 113 ARG A CA 1
ATOM 943 C C . ARG A 1 113 ? 6.536 -5.563 8.962 1.00 93.19 113 ARG A C 1
ATOM 945 O O . ARG A 1 113 ? 5.547 -6.228 9.273 1.00 93.19 113 ARG A O 1
ATOM 952 N N . LYS A 1 114 ? 6.504 -4.234 8.866 1.00 94.56 114 LYS A N 1
ATOM 953 C CA . LYS A 1 114 ? 5.327 -3.405 9.164 1.00 94.56 114 LYS A CA 1
ATOM 954 C C . LYS A 1 114 ? 4.153 -3.687 8.239 1.00 94.56 114 LYS A C 1
ATOM 956 O O . LYS A 1 114 ? 3.011 -3.682 8.704 1.00 94.56 114 LYS A O 1
ATOM 961 N N . PHE A 1 115 ? 4.401 -3.989 6.968 1.00 93.69 115 PHE A N 1
ATOM 962 C CA . PHE A 1 115 ? 3.358 -4.452 6.057 1.00 93.69 115 PHE A CA 1
ATOM 963 C C . PHE A 1 115 ? 2.702 -5.728 6.593 1.00 93.69 115 PHE A C 1
ATOM 965 O O . PHE A 1 115 ? 1.487 -5.764 6.780 1.00 93.69 115 PHE A O 1
ATOM 972 N N . ASN A 1 116 ? 3.501 -6.753 6.909 1.00 92.81 116 ASN A N 1
ATOM 973 C CA . ASN A 1 116 ? 2.988 -8.036 7.401 1.00 92.81 116 ASN A CA 1
ATOM 974 C C . ASN A 1 116 ? 2.296 -7.907 8.774 1.00 92.81 116 ASN A C 1
ATOM 976 O O . ASN A 1 116 ? 1.287 -8.566 9.018 1.00 92.81 116 ASN A O 1
ATOM 980 N N . GLU A 1 117 ? 2.790 -7.035 9.659 1.00 94.75 117 GLU A N 1
ATOM 981 C CA . GLU A 1 117 ? 2.159 -6.748 10.957 1.00 94.75 117 GLU A CA 1
ATOM 982 C C . GLU A 1 117 ? 0.773 -6.105 10.812 1.00 94.75 117 GLU A C 1
ATOM 984 O O . GLU A 1 117 ? -0.111 -6.343 11.637 1.00 94.75 117 GLU A O 1
ATOM 989 N N . ASN A 1 118 ? 0.578 -5.254 9.804 1.00 95.00 118 ASN A N 1
ATOM 990 C CA . ASN A 1 118 ? -0.653 -4.482 9.654 1.00 95.00 118 ASN A CA 1
ATOM 991 C C . ASN A 1 118 ? -1.652 -5.132 8.698 1.00 95.00 118 ASN A C 1
ATOM 993 O O . ASN A 1 118 ? -2.853 -4.998 8.912 1.00 95.00 118 ASN A O 1
ATOM 997 N N . ILE A 1 119 ? -1.211 -5.904 7.704 1.00 93.12 119 IL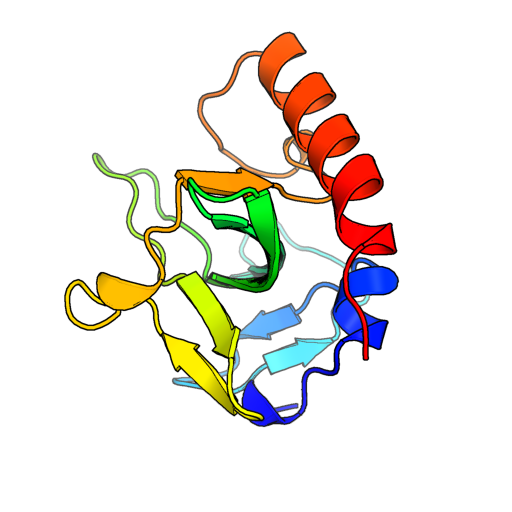E A N 1
ATOM 998 C CA . ILE A 1 119 ? -2.122 -6.526 6.735 1.00 93.12 119 ILE A CA 1
ATOM 999 C C . ILE A 1 119 ? -3.133 -7.484 7.378 1.00 93.12 119 ILE A C 1
ATOM 1001 O O . ILE A 1 119 ? -4.276 -7.587 6.932 1.00 93.12 119 ILE A O 1
ATOM 1005 N N . VAL A 1 120 ? -2.743 -8.133 8.478 1.00 91.94 120 VAL A N 1
ATOM 1006 C CA . VAL A 1 120 ? -3.624 -9.006 9.268 1.00 91.94 120 VAL A CA 1
ATOM 1007 C C . VAL A 1 120 ? -4.702 -8.234 10.036 1.00 91.94 120 VAL A C 1
ATOM 1009 O O . VAL A 1 120 ? -5.698 -8.826 10.435 1.00 91.94 120 VAL A O 1
ATOM 1012 N N . LYS A 1 121 ? -4.523 -6.921 10.230 1.00 92.25 121 LYS A N 1
ATOM 1013 C CA . LYS A 1 121 ? -5.467 -6.030 10.925 1.00 92.25 121 LYS A CA 1
ATOM 1014 C C . LYS A 1 121 ? -6.518 -5.432 9.991 1.00 92.25 121 LYS A C 1
ATOM 1016 O O . LYS A 1 121 ? -7.434 -4.763 10.461 1.00 92.25 121 LYS A O 1
ATOM 1021 N N . ILE A 1 122 ? -6.392 -5.652 8.680 1.00 87.56 122 ILE A N 1
ATOM 1022 C CA . ILE A 1 122 ? -7.415 -5.261 7.712 1.00 87.56 122 ILE A CA 1
ATOM 1023 C C . ILE A 1 122 ? -8.641 -6.154 7.933 1.00 87.56 122 ILE A C 1
ATOM 1025 O O . ILE A 1 122 ? -8.670 -7.316 7.500 1.00 87.56 122 ILE A O 1
ATOM 1029 N N . ASN A 1 123 ? -9.636 -5.585 8.613 1.00 70.38 123 ASN A N 1
ATOM 1030 C CA . ASN A 1 123 ? -10.947 -6.186 8.822 1.00 70.38 123 ASN A CA 1
ATOM 1031 C C . ASN A 1 123 ? -11.803 -5.969 7.567 1.00 70.38 123 ASN A C 1
ATOM 1033 O O . ASN A 1 123 ? -11.936 -4.836 7.101 1.00 70.38 123 ASN A O 1
ATOM 1037 N N . CYS A 1 124 ? -12.335 -7.063 7.022 1.00 58.69 124 CYS A N 1
ATOM 1038 C CA . CYS A 1 124 ? -13.239 -7.076 5.873 1.00 58.69 124 CYS A CA 1
ATOM 1039 C C . CYS A 1 124 ? -14.684 -7.210 6.354 1.00 58.69 124 CYS A C 1
ATOM 1041 O O . CYS A 1 124 ? -14.907 -8.085 7.223 1.00 58.69 124 CYS A O 1
#

Radius of gyration: 13.82 Å; chains: 1; bounding box: 35×30×35 Å

Secondary structure (DSSP, 8-state):
-BGGG--HHHHHTT-EEEE-SSSBEEE-SS--TT--EEEEEEEEETT--EEEEEEE----SSS----EEEEETTEEEE--GGGGGG-EEEEE-S-GGGTT----HHHHHHHHHHHHHHHTT---